Protein AF-A0A942AAD9-F1 (afdb_monomer)

Foldseek 3Di:
DVVVVVVVVVVVVVVVDDPPPPDDPVVVVVVVVDDDDDFFDQVDFDWDDDVFWIATDGPVRFCAPHFDFTFGNPQWDADDADPPDDLVPDAFDFDDDPNDTDTHLAQDPVCNRSSVRVVPPRDTDGPDGDYDDDDDD

Radius of gyration: 29.61 Å; Cα contacts (8 Å, |Δi|>4): 147; chains: 1; bounding box: 68×58×80 Å

Solvent-accessible surface area (backbone atoms only — not comparable to full-atom values): 8849 Å² total; per-residue (Å²): 109,72,72,58,52,53,52,52,53,54,53,62,60,60,72,73,68,76,82,72,79,70,80,78,61,60,64,64,62,51,60,77,67,63,86,82,77,93,62,70,47,96,90,58,61,53,72,51,68,79,90,51,40,39,45,33,20,39,70,84,74,27,27,53,91,43,89,52,60,23,42,45,78,78,37,68,43,65,77,82,72,62,87,100,60,58,81,85,71,65,66,60,45,74,43,78,59,92,91,36,83,42,77,36,95,52,80,29,86,93,41,54,67,62,33,54,47,57,77,59,36,77,32,76,42,69,79,56,85,58,52,70,84,88,70,83,131

pLDDT: mean 87.93, std 12.87, range [51.75, 96.62]

Structure (mmCIF, N/CA/C/O backbone):
data_AF-A0A942AAD9-F1
#
_entry.id   AF-A0A942AAD9-F1
#
loop_
_atom_site.group_PDB
_atom_site.id
_atom_site.type_symbol
_atom_site.label_atom_id
_atom_site.label_alt_id
_atom_site.label_comp_id
_atom_site.label_asym_id
_atom_site.label_entity_id
_atom_site.label_seq_id
_atom_site.pdbx_PDB_ins_code
_atom_site.Cartn_x
_atom_site.Cartn_y
_atom_site.Cartn_z
_atom_site.occupancy
_atom_site.B_iso_or_equiv
_atom_site.auth_seq_id
_atom_site.auth_comp_id
_atom_site.auth_asym_id
_atom_site.auth_atom_id
_atom_site.pdbx_PDB_model_num
ATOM 1 N N . MET A 1 1 ? -32.345 -43.904 -51.904 1.00 57.47 1 MET A N 1
ATOM 2 C CA . MET A 1 1 ? -32.380 -42.470 -51.524 1.00 57.47 1 MET A CA 1
ATOM 3 C C . MET A 1 1 ? -32.185 -42.241 -50.023 1.00 57.47 1 MET A C 1
ATOM 5 O O . MET A 1 1 ? -31.228 -41.573 -49.670 1.00 57.47 1 MET A O 1
ATOM 9 N N . LYS A 1 2 ? -32.978 -42.853 -49.125 1.00 51.75 2 LYS A N 1
ATOM 10 C CA . LYS A 1 2 ? -32.839 -42.674 -47.657 1.00 51.75 2 LYS A CA 1
ATOM 11 C C . LYS A 1 2 ? -31.460 -43.069 -47.081 1.00 51.75 2 LYS A C 1
ATOM 13 O O . LYS A 1 2 ? -30.914 -42.341 -46.264 1.00 51.75 2 LYS A O 1
ATOM 18 N N . LYS A 1 3 ? -30.857 -44.167 -47.566 1.00 52.34 3 LYS A N 1
ATOM 19 C CA . LYS A 1 3 ? -29.496 -44.598 -47.169 1.00 52.34 3 LYS A CA 1
ATOM 20 C C . LYS A 1 3 ? -28.393 -43.640 -47.648 1.00 52.34 3 LYS A C 1
ATOM 22 O O . LYS A 1 3 ? -27.417 -43.449 -46.942 1.00 52.34 3 LYS A O 1
ATOM 27 N N . LEU A 1 4 ? -28.580 -43.003 -48.808 1.00 56.44 4 LEU A N 1
ATOM 28 C CA . LEU A 1 4 ? -27.632 -42.028 -49.364 1.00 56.44 4 LEU A CA 1
ATOM 29 C C . LEU A 1 4 ? -27.659 -40.715 -48.567 1.00 56.44 4 LEU A C 1
ATOM 31 O O . LEU A 1 4 ? -26.616 -40.161 -48.246 1.00 56.44 4 LEU A O 1
ATOM 35 N N . ILE A 1 5 ? -28.862 -40.271 -48.189 1.00 65.69 5 ILE A N 1
ATOM 36 C CA . ILE A 1 5 ? -29.079 -39.085 -47.350 1.00 65.69 5 ILE A CA 1
ATOM 37 C C . ILE A 1 5 ? -28.500 -39.308 -45.945 1.00 65.69 5 ILE A C 1
ATOM 39 O O . ILE A 1 5 ? -27.828 -38.430 -45.417 1.00 65.69 5 ILE A O 1
ATOM 43 N N . SER A 1 6 ? -28.681 -40.502 -45.368 1.00 59.19 6 SER A N 1
ATOM 44 C CA . SER A 1 6 ? -28.106 -40.847 -44.061 1.00 59.19 6 SER A CA 1
ATOM 45 C C . SER A 1 6 ? -26.574 -40.844 -44.068 1.00 59.19 6 SER A C 1
ATOM 47 O O . SER A 1 6 ? -25.981 -40.382 -43.100 1.00 59.19 6 SER A O 1
ATOM 49 N N . VAL A 1 7 ? -25.942 -41.319 -45.151 1.00 61.47 7 VAL A N 1
ATOM 50 C CA . VAL A 1 7 ? -24.476 -41.328 -45.300 1.00 61.47 7 VAL A CA 1
ATOM 51 C C . VAL A 1 7 ? -23.930 -39.908 -45.477 1.00 61.47 7 VAL A C 1
ATOM 53 O O . VAL A 1 7 ? -22.937 -39.551 -44.843 1.00 61.47 7 VAL A O 1
ATOM 56 N N . LEU A 1 8 ? -24.612 -39.065 -46.260 1.00 59.47 8 LEU A N 1
ATOM 57 C CA . LEU A 1 8 ? -24.241 -37.655 -46.415 1.00 59.47 8 LEU A CA 1
ATOM 58 C C . LEU A 1 8 ? -24.334 -36.879 -45.094 1.00 59.47 8 LEU A C 1
ATOM 60 O O . LEU A 1 8 ? -23.424 -36.120 -44.773 1.00 59.47 8 LEU A O 1
ATOM 64 N N . ILE A 1 9 ? -25.384 -37.106 -44.298 1.00 60.62 9 ILE A N 1
ATOM 65 C CA . ILE A 1 9 ? -25.545 -36.459 -42.986 1.00 60.62 9 ILE A CA 1
ATOM 66 C C . ILE A 1 9 ? -24.444 -36.909 -42.013 1.00 60.62 9 ILE A C 1
ATOM 68 O O . ILE A 1 9 ? -23.877 -36.076 -41.310 1.00 60.62 9 ILE A O 1
ATOM 72 N N . SER A 1 10 ? -24.068 -38.192 -42.008 1.00 58.00 10 SER A N 1
ATOM 73 C CA . SER A 1 10 ? -22.976 -38.686 -41.154 1.00 58.00 10 SER A CA 1
ATOM 74 C C . SER A 1 10 ? -21.590 -38.147 -41.537 1.00 58.00 10 SER A C 1
ATOM 76 O O . SER A 1 10 ? -20.763 -37.934 -40.655 1.00 58.00 10 SER A O 1
ATOM 78 N N . VAL A 1 11 ? -21.337 -37.864 -42.821 1.00 59.69 11 VAL A N 1
ATOM 79 C CA . VAL A 1 11 ? -20.072 -37.255 -43.278 1.00 59.69 11 VAL A CA 1
ATOM 80 C C . VAL A 1 11 ? -20.016 -35.764 -42.928 1.00 59.69 11 VAL A C 1
ATOM 82 O O . VAL A 1 11 ? -18.970 -35.284 -42.502 1.00 59.69 11 VAL A O 1
ATOM 85 N N . LEU A 1 12 ? -21.146 -35.050 -43.012 1.00 58.00 12 LEU A N 1
ATOM 86 C CA . LEU A 1 12 ? -21.234 -33.642 -42.605 1.00 58.00 12 LEU A CA 1
ATOM 87 C C . LEU A 1 12 ? -21.007 -33.432 -41.098 1.00 58.00 12 LEU A C 1
ATOM 89 O O . LEU A 1 12 ? -20.428 -32.421 -40.705 1.00 58.00 12 LEU A O 1
ATOM 93 N N . PHE A 1 13 ? -21.417 -34.380 -40.250 1.00 56.38 13 PHE A N 1
ATOM 94 C CA . PHE A 1 13 ? -21.140 -34.315 -38.809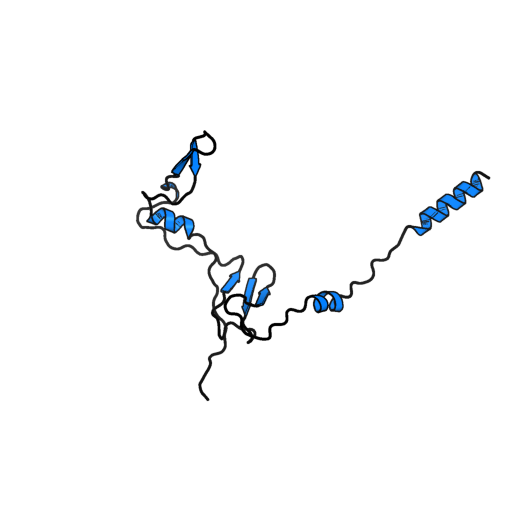 1.00 56.38 13 PHE A CA 1
ATOM 95 C C . PHE A 1 13 ? -19.694 -34.696 -38.449 1.00 56.38 13 PHE A C 1
ATOM 97 O O . PHE A 1 13 ? -19.176 -34.214 -37.443 1.00 56.38 13 PHE A O 1
ATOM 104 N N . ALA A 1 14 ? -19.013 -35.501 -39.273 1.00 55.31 14 ALA A N 1
ATOM 105 C CA . ALA A 1 14 ? -17.621 -35.888 -39.035 1.00 55.31 14 ALA A CA 1
ATOM 106 C C . ALA A 1 14 ? -16.617 -34.745 -39.297 1.00 55.31 14 ALA A C 1
ATOM 108 O O . ALA A 1 14 ? -15.523 -34.757 -38.739 1.00 55.31 14 ALA A O 1
ATOM 109 N N . SER A 1 15 ? -16.984 -33.734 -40.094 1.00 54.38 15 SER A N 1
ATOM 110 C CA . SER A 1 15 ? -16.120 -32.587 -40.420 1.00 54.38 15 SER A CA 1
ATOM 111 C C . SER A 1 15 ? -16.189 -31.413 -39.431 1.00 54.38 15 SER A C 1
ATOM 113 O O . SER A 1 15 ? -15.491 -30.423 -39.625 1.00 54.38 15 SER A O 1
ATOM 115 N N . VAL A 1 16 ? -17.015 -31.490 -38.379 1.00 57.34 16 VAL A N 1
ATOM 116 C CA . VAL A 1 16 ? -17.14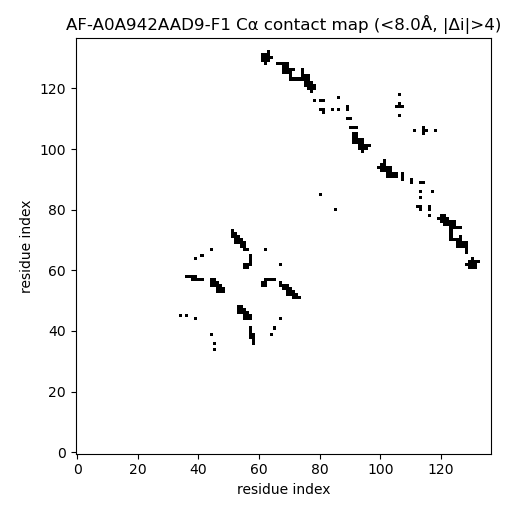9 -30.413 -37.368 1.00 57.34 16 VAL A CA 1
ATOM 117 C C . VAL A 1 16 ? -16.188 -30.604 -36.179 1.00 57.34 16 VAL A C 1
ATOM 119 O O . VAL A 1 16 ? -16.036 -29.724 -35.335 1.00 57.34 16 VAL A O 1
ATOM 122 N N . GLY A 1 17 ? -15.491 -31.738 -36.106 1.00 62.09 17 GLY A N 1
ATOM 123 C CA . GLY A 1 17 ? -14.567 -32.049 -35.020 1.00 62.09 17 GLY A CA 1
ATOM 124 C C . GLY A 1 17 ? -13.106 -31.828 -35.400 1.00 62.09 17 GLY A C 1
ATOM 125 O O . GLY A 1 17 ? -12.637 -32.397 -36.376 1.00 62.09 17 GLY A O 1
ATOM 126 N N . ILE A 1 18 ? -12.380 -31.124 -34.526 1.00 60.22 18 ILE A N 1
ATOM 127 C CA . ILE A 1 18 ? -10.916 -30.930 -34.482 1.00 60.22 18 ILE A CA 1
ATOM 128 C C . ILE A 1 18 ? -10.446 -29.600 -35.091 1.00 60.22 18 ILE A C 1
ATOM 130 O O . ILE A 1 18 ? -9.588 -29.526 -35.966 1.00 60.22 18 ILE A O 1
ATOM 134 N N . SER A 1 19 ? -10.899 -28.504 -34.485 1.00 62.94 19 SER A N 1
ATOM 135 C CA . SER A 1 19 ? -10.006 -27.361 -34.284 1.00 62.94 19 SER A CA 1
ATOM 136 C C . SER A 1 19 ? -8.983 -27.769 -33.223 1.00 62.94 19 SER A C 1
ATOM 138 O O . SER A 1 19 ? -9.206 -27.574 -32.029 1.00 62.94 19 SER A O 1
ATOM 140 N N . GLY A 1 20 ? -7.884 -28.408 -33.632 1.00 62.16 20 GLY A N 1
ATOM 141 C CA . GLY A 1 20 ? -6.737 -28.593 -32.746 1.00 62.16 20 GLY A CA 1
ATOM 142 C C . GLY A 1 20 ? -6.320 -27.218 -32.231 1.00 62.16 20 GLY A C 1
ATOM 143 O O . GLY A 1 20 ? -6.032 -26.328 -33.029 1.00 62.16 20 GLY A O 1
ATOM 144 N N . GLN A 1 21 ? -6.370 -27.005 -30.916 1.00 67.19 21 GLN A N 1
ATOM 145 C CA . GLN A 1 21 ? -6.051 -25.709 -30.330 1.00 67.19 21 GLN A CA 1
ATOM 146 C C . GLN A 1 21 ? -4.593 -25.381 -30.669 1.00 67.19 21 GLN A C 1
ATOM 148 O O . GLN A 1 21 ? -3.670 -25.993 -30.130 1.00 67.19 21 GLN A O 1
ATOM 153 N N . ALA A 1 22 ? -4.388 -24.470 -31.626 1.00 79.25 22 ALA A N 1
ATOM 154 C CA . ALA A 1 22 ? -3.059 -24.068 -32.057 1.00 79.25 22 ALA A CA 1
ATOM 155 C C . ALA A 1 22 ? -2.248 -23.637 -30.828 1.00 79.25 22 ALA A C 1
ATOM 157 O O . ALA A 1 22 ? -2.748 -22.903 -29.968 1.00 79.25 22 ALA A O 1
ATOM 158 N N . LYS A 1 23 ? -1.008 -24.130 -30.717 1.00 89.31 23 LYS A N 1
ATOM 159 C CA . LYS A 1 23 ? -0.119 -23.803 -29.597 1.00 89.31 23 LYS A CA 1
ATOM 160 C C . LYS A 1 23 ? -0.033 -22.280 -29.470 1.00 89.31 23 LYS A C 1
ATOM 162 O O . LYS A 1 23 ? 0.314 -21.602 -30.431 1.00 89.31 23 LYS A O 1
ATOM 167 N N . ILE A 1 24 ? -0.352 -21.754 -28.288 1.00 91.31 24 ILE A N 1
ATOM 168 C CA . ILE A 1 24 ? -0.361 -20.309 -28.038 1.00 91.31 24 ILE A CA 1
ATOM 169 C C . ILE A 1 24 ? 1.038 -19.741 -28.298 1.00 91.31 24 ILE A C 1
ATOM 171 O O . ILE A 1 24 ? 2.003 -20.155 -27.645 1.00 91.31 24 ILE A O 1
ATOM 175 N N . ASP A 1 25 ? 1.134 -18.750 -29.186 1.00 94.00 25 ASP A N 1
ATOM 176 C CA . ASP A 1 25 ? 2.317 -17.897 -29.290 1.00 94.00 25 ASP A CA 1
ATOM 177 C C . ASP A 1 25 ? 2.376 -16.974 -28.066 1.00 94.00 25 ASP A C 1
ATOM 179 O O . ASP A 1 25 ? 1.845 -15.861 -28.036 1.00 94.00 25 ASP A O 1
ATOM 183 N N . ARG A 1 26 ? 3.008 -17.480 -27.005 1.00 93.75 26 ARG A N 1
ATOM 184 C CA . ARG A 1 26 ? 3.157 -16.756 -25.739 1.00 93.75 26 ARG A CA 1
ATOM 185 C C . ARG A 1 26 ? 3.958 -15.469 -25.914 1.00 93.75 26 ARG A C 1
ATOM 187 O O . ARG A 1 26 ? 3.680 -14.501 -25.212 1.00 93.75 26 ARG A O 1
ATOM 194 N N . LYS A 1 27 ? 4.917 -15.437 -26.847 1.00 94.44 27 LYS A N 1
ATOM 195 C CA . LYS A 1 27 ? 5.749 -14.257 -27.083 1.00 94.44 27 LYS A CA 1
ATOM 196 C C . LYS A 1 27 ? 4.907 -13.133 -27.678 1.00 94.44 27 LYS A C 1
ATOM 198 O O . LYS A 1 27 ? 4.907 -12.042 -27.121 1.00 94.44 27 LYS A O 1
ATOM 203 N N . ALA A 1 28 ? 4.132 -13.408 -28.727 1.00 95.06 28 ALA A N 1
ATOM 204 C CA . ALA A 1 28 ? 3.238 -12.413 -29.324 1.00 95.06 28 ALA A CA 1
ATOM 205 C C . ALA A 1 28 ? 2.183 -11.896 -28.326 1.00 95.06 28 ALA A C 1
ATOM 207 O O . ALA A 1 28 ? 1.874 -10.704 -28.292 1.00 95.06 28 ALA A O 1
ATOM 208 N N . VAL A 1 29 ? 1.652 -12.780 -27.470 1.00 93.12 29 VAL A N 1
ATOM 209 C CA . VAL A 1 29 ? 0.679 -12.422 -26.421 1.00 93.12 29 VAL A CA 1
ATOM 210 C C . VAL A 1 29 ? 1.266 -11.484 -25.364 1.00 93.12 29 VAL A C 1
ATOM 212 O O . VAL A 1 29 ? 0.575 -10.572 -24.911 1.00 93.12 29 VAL A O 1
ATOM 215 N N . VAL A 1 30 ? 2.510 -11.709 -24.947 1.00 92.31 30 VAL A N 1
ATOM 216 C CA . VAL A 1 30 ? 3.186 -10.850 -23.964 1.00 92.31 30 VAL A CA 1
ATOM 217 C C . VAL A 1 30 ? 3.620 -9.537 -24.614 1.00 92.31 30 VAL A C 1
ATOM 219 O O . VAL A 1 30 ? 3.378 -8.466 -24.063 1.00 92.31 30 VAL A O 1
ATOM 222 N N . ASP A 1 31 ? 4.186 -9.604 -25.819 1.00 94.75 31 ASP A N 1
ATOM 223 C CA . ASP A 1 31 ? 4.729 -8.441 -26.522 1.00 94.75 31 ASP A CA 1
ATOM 224 C C . ASP A 1 31 ? 3.671 -7.382 -26.842 1.00 94.75 31 ASP A C 1
ATOM 226 O O . ASP A 1 31 ? 3.967 -6.189 -26.755 1.00 94.75 31 ASP A O 1
ATOM 230 N N . ARG A 1 32 ? 2.431 -7.786 -27.149 1.00 94.06 32 ARG A N 1
ATOM 231 C CA . ARG A 1 32 ? 1.333 -6.837 -27.411 1.00 94.06 32 ARG A CA 1
ATOM 232 C C . ARG A 1 32 ? 0.935 -5.995 -26.188 1.00 94.06 32 ARG A C 1
ATOM 234 O O . ARG A 1 32 ? 0.282 -4.975 -26.360 1.00 94.06 32 ARG A O 1
ATOM 241 N N . HIS A 1 33 ? 1.316 -6.408 -24.975 1.00 90.81 33 HIS A N 1
ATOM 242 C CA . HIS A 1 33 ? 1.043 -5.692 -23.721 1.00 90.81 33 HIS A CA 1
ATOM 243 C C . HIS A 1 33 ? 2.325 -5.203 -23.038 1.00 90.81 33 HIS A C 1
ATOM 245 O O . HIS A 1 33 ? 2.364 -5.039 -21.817 1.00 90.81 33 HIS A O 1
ATOM 251 N N . ARG A 1 34 ? 3.402 -4.999 -23.803 1.00 89.56 34 ARG A N 1
ATOM 252 C CA . ARG A 1 34 ? 4.659 -4.506 -23.247 1.00 89.56 34 ARG A CA 1
ATOM 253 C C . ARG A 1 34 ? 4.455 -3.124 -22.628 1.00 89.56 34 ARG A C 1
ATOM 255 O O . ARG A 1 34 ? 4.132 -2.163 -23.321 1.00 89.56 34 ARG A O 1
ATOM 262 N N . ILE A 1 35 ? 4.695 -3.024 -21.326 1.00 85.94 35 ILE A N 1
ATOM 263 C CA . ILE A 1 35 ? 4.685 -1.754 -20.602 1.00 85.94 35 ILE A CA 1
ATOM 264 C C . ILE A 1 35 ? 5.993 -1.023 -20.921 1.00 85.94 35 ILE A C 1
ATOM 266 O O . ILE A 1 35 ? 7.075 -1.567 -20.707 1.00 85.94 35 ILE A O 1
ATOM 270 N N . VAL A 1 36 ? 5.897 0.200 -21.447 1.00 88.69 36 VAL A N 1
ATOM 271 C CA . VAL A 1 36 ? 7.055 1.042 -21.781 1.00 88.69 36 VAL A CA 1
ATOM 272 C C . VAL A 1 36 ? 6.952 2.359 -21.022 1.00 88.69 36 VAL A C 1
ATOM 274 O O . VAL A 1 36 ? 6.035 3.145 -21.250 1.00 88.69 36 VAL A O 1
ATOM 277 N N . THR A 1 37 ? 7.923 2.611 -20.147 1.00 86.81 37 THR A N 1
ATOM 278 C CA . THR A 1 37 ? 8.019 3.838 -19.347 1.00 86.81 37 THR A CA 1
ATOM 279 C C . THR A 1 37 ? 9.281 4.595 -19.743 1.00 86.81 37 THR A C 1
ATOM 281 O O . THR A 1 37 ? 10.381 4.073 -19.606 1.00 86.81 37 THR A O 1
ATOM 284 N N . THR A 1 38 ? 9.139 5.830 -20.230 1.00 91.56 38 THR A N 1
ATOM 285 C CA . THR A 1 38 ? 10.265 6.664 -20.708 1.00 91.56 38 THR A CA 1
ATOM 286 C C . THR A 1 38 ? 10.634 7.808 -19.765 1.00 91.56 38 THR A C 1
ATOM 288 O O . THR A 1 38 ? 11.638 8.482 -19.973 1.00 91.56 38 THR A O 1
ATOM 291 N N . LYS A 1 39 ? 9.831 8.043 -18.722 1.00 91.69 39 LYS A N 1
ATOM 292 C CA . LYS A 1 39 ? 10.076 9.044 -17.674 1.00 91.69 39 LYS A CA 1
ATOM 293 C C . LYS A 1 39 ? 9.448 8.601 -16.357 1.00 91.69 39 LYS A C 1
ATOM 295 O O . LYS A 1 39 ? 8.443 7.893 -16.362 1.00 91.69 39 LYS A O 1
ATOM 300 N N . THR A 1 40 ? 9.990 9.067 -15.236 1.00 89.50 40 THR A N 1
ATOM 301 C CA . THR A 1 40 ? 9.350 8.874 -13.929 1.00 89.50 40 THR A CA 1
ATOM 302 C C . THR A 1 40 ? 8.031 9.644 -13.870 1.00 89.50 40 THR A C 1
ATOM 304 O O . THR A 1 40 ? 8.005 10.855 -14.094 1.00 89.50 40 THR A O 1
ATOM 307 N N . ASN A 1 41 ? 6.939 8.955 -13.532 1.00 91.44 41 ASN A N 1
ATOM 308 C CA . ASN A 1 41 ? 5.669 9.578 -13.171 1.00 91.44 41 ASN A CA 1
ATOM 309 C C . ASN A 1 41 ? 5.428 9.385 -11.665 1.00 91.44 41 ASN A C 1
ATOM 311 O O . ASN A 1 41 ? 5.130 8.266 -11.254 1.00 91.44 41 ASN A O 1
ATOM 315 N N . PRO A 1 42 ? 5.497 10.441 -10.835 1.00 92.00 42 PRO A N 1
ATOM 316 C CA . PRO A 1 42 ? 5.390 10.309 -9.382 1.00 92.00 42 PRO A CA 1
ATOM 317 C C . PRO A 1 42 ? 4.013 9.851 -8.886 1.00 92.00 42 PRO A C 1
ATOM 319 O O . PRO A 1 42 ? 3.880 9.516 -7.715 1.00 92.00 42 PRO A O 1
ATOM 322 N N . ARG A 1 43 ? 2.988 9.829 -9.748 1.00 92.31 43 ARG A N 1
ATOM 323 C CA . ARG A 1 43 ? 1.627 9.389 -9.394 1.00 92.31 43 ARG A CA 1
ATOM 324 C C . ARG A 1 43 ? 1.238 8.045 -10.005 1.00 92.31 43 ARG A C 1
ATOM 326 O O . ARG A 1 43 ? 0.160 7.543 -9.713 1.00 92.31 43 ARG A O 1
ATOM 333 N N . SER A 1 44 ? 2.066 7.488 -10.886 1.00 90.69 44 SER A N 1
ATOM 334 C CA . SER A 1 44 ? 1.754 6.257 -11.613 1.00 90.69 44 SER A CA 1
ATOM 335 C C . SER A 1 44 ? 3.025 5.419 -11.755 1.00 90.69 44 SER A C 1
ATOM 337 O O . SER A 1 44 ? 3.738 5.548 -12.754 1.00 90.69 44 SER A O 1
ATOM 339 N N . PRO A 1 45 ? 3.360 4.619 -10.728 1.00 92.12 45 PRO A N 1
ATOM 340 C CA . PRO A 1 45 ? 4.466 3.680 -10.828 1.00 92.12 45 PRO A CA 1
ATOM 341 C C . PRO A 1 45 ? 4.154 2.578 -11.838 1.00 92.12 45 PRO A C 1
ATOM 343 O O . PRO A 1 45 ? 3.009 2.137 -11.950 1.00 92.12 45 PRO A O 1
ATOM 346 N N . ALA A 1 46 ? 5.189 2.060 -12.499 1.00 92.12 46 ALA A N 1
ATOM 347 C CA . ALA A 1 46 ? 5.089 0.717 -13.058 1.00 92.12 46 ALA A CA 1
ATOM 348 C C . ALA A 1 46 ? 5.125 -0.288 -11.897 1.00 92.12 46 A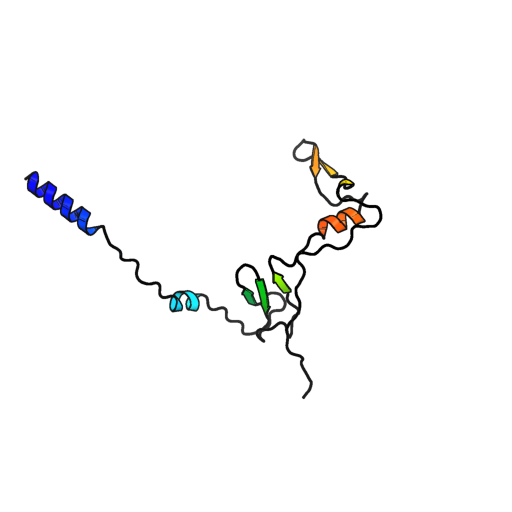LA A C 1
ATOM 350 O O . ALA A 1 46 ? 5.767 -0.034 -10.880 1.00 92.12 46 ALA A O 1
ATOM 351 N N . GLN A 1 47 ? 4.438 -1.419 -12.021 1.00 92.69 47 GLN A N 1
ATOM 352 C CA . GLN A 1 47 ? 4.382 -2.415 -10.955 1.00 92.69 47 GLN A CA 1
ATOM 353 C C . GLN A 1 47 ? 4.626 -3.808 -11.516 1.00 92.69 47 GLN A C 1
ATOM 355 O O . GLN A 1 47 ? 4.098 -4.171 -12.566 1.00 92.69 47 GLN A O 1
ATOM 360 N N . VAL A 1 48 ? 5.425 -4.582 -10.792 1.00 92.88 48 VAL A N 1
ATOM 361 C CA . VAL A 1 48 ? 5.652 -6.002 -11.053 1.00 92.88 48 VAL A CA 1
ATOM 362 C C . VAL A 1 48 ? 5.230 -6.803 -9.834 1.00 92.88 48 VAL A C 1
ATOM 364 O O . VAL A 1 48 ? 5.364 -6.345 -8.700 1.00 92.88 48 VAL A O 1
ATOM 367 N N . GLY A 1 49 ? 4.701 -7.998 -10.056 1.00 94.69 49 GLY A N 1
ATOM 368 C CA . GLY A 1 49 ? 4.183 -8.824 -8.981 1.00 94.69 49 GLY A CA 1
ATOM 369 C C . GLY A 1 49 ? 3.818 -10.221 -9.448 1.00 94.69 49 GLY A C 1
ATOM 370 O O . GLY A 1 49 ? 3.827 -10.515 -10.642 1.00 94.69 49 GLY A O 1
ATOM 371 N N . ASN A 1 50 ? 3.502 -11.082 -8.489 1.00 95.69 50 ASN A N 1
ATOM 372 C CA . ASN A 1 50 ? 3.160 -12.488 -8.719 1.00 95.69 50 ASN A CA 1
ATOM 373 C C . ASN A 1 50 ? 1.753 -12.852 -8.210 1.00 95.69 50 ASN A C 1
ATOM 375 O O . ASN A 1 50 ? 1.464 -14.026 -8.011 1.00 95.69 50 ASN A O 1
ATOM 379 N N . GLY A 1 51 ? 0.908 -11.848 -7.963 1.00 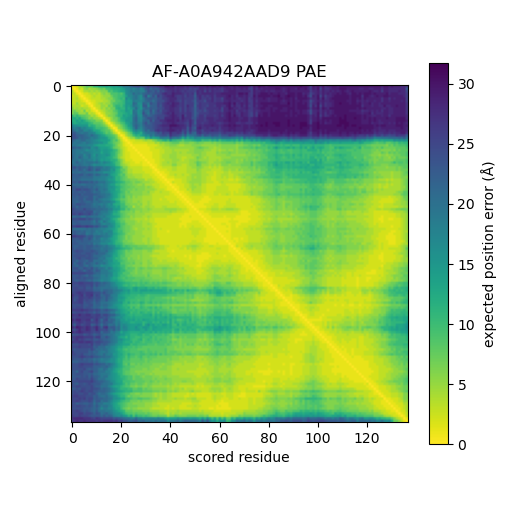93.88 51 GLY A N 1
ATOM 380 C CA . GLY A 1 51 ? -0.410 -11.998 -7.336 1.00 93.88 51 GLY A CA 1
ATOM 381 C C . GLY A 1 51 ? -0.383 -11.764 -5.826 1.00 93.88 51 GLY A C 1
ATOM 382 O O . GLY A 1 51 ? -1.282 -11.118 -5.303 1.00 93.88 51 GLY A O 1
ATOM 383 N N . GLU A 1 52 ? 0.697 -12.172 -5.155 1.00 96.12 52 GLU A N 1
ATOM 384 C CA . GLU A 1 52 ? 0.806 -12.140 -3.688 1.00 96.12 52 GLU A CA 1
ATOM 385 C C . GLU A 1 52 ? 1.820 -11.129 -3.155 1.00 96.12 52 GLU A C 1
ATOM 387 O O . GLU A 1 52 ? 1.876 -10.833 -1.961 1.00 96.12 52 GLU A O 1
ATOM 392 N N . PHE A 1 53 ? 2.636 -10.594 -4.051 1.00 96.06 53 PHE A N 1
ATOM 393 C CA . PHE A 1 53 ? 3.618 -9.556 -3.816 1.00 96.06 53 PHE A CA 1
ATOM 394 C C . PHE A 1 53 ? 3.574 -8.579 -4.985 1.00 96.06 53 PHE A C 1
ATOM 396 O O . PHE A 1 53 ? 3.428 -8.991 -6.139 1.00 96.06 53 PHE A O 1
ATOM 403 N N . ALA A 1 54 ? 3.728 -7.296 -4.681 1.00 96.25 54 ALA A N 1
ATOM 404 C CA . ALA A 1 54 ? 3.755 -6.220 -5.652 1.00 96.25 54 ALA A CA 1
ATOM 405 C C . ALA A 1 54 ? 4.855 -5.212 -5.303 1.00 96.25 54 ALA A C 1
ATOM 407 O O . ALA A 1 54 ? 4.888 -4.659 -4.202 1.00 96.25 54 ALA A O 1
ATOM 408 N N . PHE A 1 55 ? 5.728 -4.941 -6.270 1.00 96.62 55 PHE A N 1
ATOM 409 C CA . PHE A 1 55 ? 6.803 -3.963 -6.177 1.00 96.62 55 PHE A CA 1
ATOM 410 C C . PHE A 1 55 ? 6.604 -2.874 -7.221 1.00 96.62 55 PHE A C 1
ATOM 412 O O . PHE A 1 55 ? 6.550 -3.136 -8.425 1.00 96.62 55 PHE A O 1
ATOM 419 N N . SER A 1 56 ? 6.465 -1.646 -6.738 1.00 95.50 56 SER A N 1
ATOM 420 C CA . SER A 1 56 ? 6.244 -0.466 -7.568 1.00 95.50 56 SER A CA 1
ATOM 421 C C . SER A 1 56 ? 7.575 0.226 -7.856 1.00 95.50 56 SER A C 1
ATOM 423 O O . SER A 1 56 ? 8.346 0.451 -6.924 1.00 95.50 56 SER A O 1
ATOM 425 N N . VAL A 1 57 ? 7.832 0.583 -9.114 1.00 94.38 57 VAL A N 1
ATOM 426 C CA . VAL A 1 57 ? 9.125 1.085 -9.600 1.00 94.38 57 VAL A CA 1
ATOM 427 C C . VAL A 1 57 ? 8.986 2.387 -10.387 1.00 94.38 57 VAL A C 1
ATOM 429 O O . VAL A 1 57 ? 7.984 2.632 -11.065 1.00 94.38 57 VAL A O 1
ATOM 432 N N . ASP A 1 58 ? 10.018 3.222 -10.305 1.00 93.88 58 ASP A N 1
ATOM 433 C CA . ASP A 1 58 ? 10.253 4.350 -11.205 1.00 93.88 58 ASP A CA 1
ATOM 434 C C . ASP A 1 58 ? 11.103 3.933 -12.423 1.00 93.88 58 ASP A C 1
ATOM 436 O O . ASP A 1 58 ? 11.349 2.747 -12.652 1.00 93.88 58 ASP A O 1
ATOM 440 N N . ILE A 1 59 ? 11.547 4.903 -13.235 1.00 93.19 59 ILE A N 1
ATOM 441 C CA . ILE A 1 59 ? 12.306 4.641 -14.471 1.00 93.19 59 ILE A CA 1
ATOM 442 C C . ILE A 1 59 ? 13.605 3.853 -14.254 1.00 93.19 59 ILE A C 1
ATOM 444 O O . ILE A 1 59 ? 14.100 3.217 -15.178 1.00 93.19 59 ILE A O 1
ATOM 448 N N . THR A 1 60 ? 14.156 3.865 -13.041 1.00 93.25 60 THR A N 1
ATOM 449 C CA . THR A 1 60 ? 15.358 3.091 -12.712 1.00 93.25 60 THR A CA 1
ATOM 450 C C . THR A 1 60 ? 15.085 1.591 -12.577 1.00 93.25 60 THR A C 1
ATOM 452 O O . THR A 1 60 ? 16.025 0.820 -12.416 1.00 93.25 60 THR A O 1
ATOM 455 N N . GLY A 1 61 ? 13.816 1.164 -12.605 1.00 92.69 61 GLY A N 1
ATOM 456 C CA . GLY A 1 61 ? 13.411 -0.202 -12.264 1.00 92.69 61 GLY A CA 1
ATOM 457 C C . GLY A 1 61 ? 13.422 -0.481 -10.756 1.00 92.69 61 GLY A C 1
ATOM 458 O O . GLY A 1 61 ? 13.191 -1.614 -10.346 1.00 92.69 61 GLY A O 1
ATOM 459 N N . LEU A 1 62 ? 13.666 0.544 -9.933 1.00 94.81 62 LEU A N 1
ATOM 460 C CA . LEU A 1 62 ? 13.648 0.519 -8.469 1.00 94.81 62 LEU A CA 1
ATOM 461 C C . LEU A 1 62 ? 12.825 1.708 -7.932 1.00 94.81 62 LEU A C 1
ATOM 463 O O . LEU A 1 62 ? 12.149 2.396 -8.688 1.00 94.81 62 LEU A O 1
ATOM 467 N N . GLN A 1 63 ? 12.876 1.974 -6.627 1.00 95.56 63 GLN A N 1
ATOM 468 C CA . GLN A 1 63 ? 12.230 3.115 -5.964 1.00 95.56 63 GLN A CA 1
ATOM 469 C C . GLN A 1 63 ? 13.259 4.212 -5.660 1.00 95.56 63 GLN A C 1
ATOM 471 O O . GLN A 1 63 ? 13.428 4.631 -4.515 1.00 95.56 63 GLN A O 1
ATOM 476 N N . THR A 1 64 ? 14.017 4.650 -6.661 1.00 94.69 64 THR A N 1
ATOM 477 C CA . THR A 1 64 ? 15.143 5.584 -6.499 1.00 94.69 64 THR A CA 1
ATOM 478 C C . THR A 1 64 ? 14.673 7.027 -6.304 1.00 94.69 64 THR A C 1
ATOM 480 O O . THR A 1 64 ? 15.016 7.668 -5.313 1.00 94.69 64 THR A O 1
ATOM 483 N N . PHE A 1 65 ? 13.845 7.538 -7.209 1.00 93.75 65 PHE A N 1
ATOM 484 C CA . PHE A 1 65 ? 13.369 8.920 -7.212 1.00 93.75 65 PHE A CA 1
ATOM 485 C C . PHE A 1 65 ? 12.067 9.102 -6.437 1.00 93.75 65 PHE A C 1
ATOM 487 O O . PHE A 1 65 ? 11.848 10.161 -5.852 1.00 93.75 65 PHE A O 1
ATOM 494 N N . VAL A 1 66 ? 11.207 8.081 -6.419 1.00 92.12 66 VAL A N 1
ATOM 495 C CA . VAL A 1 66 ? 9.894 8.145 -5.765 1.00 92.12 66 VAL A CA 1
ATOM 496 C C . VAL A 1 66 ? 9.754 6.976 -4.784 1.00 92.12 66 VAL A C 1
ATOM 498 O O . VAL A 1 66 ? 10.008 5.832 -5.170 1.00 92.12 66 VAL A O 1
ATOM 501 N N . PRO A 1 67 ? 9.365 7.227 -3.518 1.00 91.50 67 PRO A N 1
ATOM 502 C CA . PRO A 1 67 ? 9.149 6.180 -2.522 1.00 91.50 67 PRO A CA 1
ATOM 503 C C . PRO A 1 67 ? 7.799 5.490 -2.743 1.00 91.50 67 PRO A C 1
ATOM 505 O O . PRO A 1 67 ? 6.859 5.686 -1.978 1.00 91.50 67 PRO A O 1
ATOM 508 N N . PHE A 1 68 ? 7.676 4.709 -3.813 1.00 94.44 68 PHE A N 1
ATOM 509 C CA . PHE A 1 68 ? 6.477 3.901 -4.014 1.00 94.44 68 PHE A CA 1
ATOM 510 C C . PHE A 1 68 ? 6.373 2.756 -2.994 1.00 94.44 68 PHE A C 1
ATOM 512 O O . PHE A 1 68 ? 7.275 2.520 -2.190 1.00 94.44 68 PHE A O 1
ATOM 519 N N . ASN A 1 69 ? 5.247 2.042 -3.031 1.00 94.81 69 ASN A N 1
ATOM 520 C CA . ASN A 1 69 ? 4.968 0.962 -2.094 1.00 94.81 69 ASN A CA 1
ATOM 521 C C . ASN A 1 69 ? 5.464 -0.398 -2.596 1.00 94.81 69 ASN A C 1
ATOM 523 O O . ASN A 1 69 ? 5.367 -0.725 -3.787 1.00 94.81 69 ASN A O 1
ATOM 527 N N . THR A 1 70 ? 5.911 -1.201 -1.635 1.00 96.44 70 THR A N 1
ATOM 528 C CA . THR A 1 70 ? 6.188 -2.630 -1.754 1.00 96.44 70 THR A CA 1
ATOM 529 C C . THR A 1 70 ? 5.207 -3.361 -0.844 1.00 96.44 70 THR A C 1
ATOM 531 O O . THR A 1 70 ? 5.279 -3.237 0.375 1.00 96.44 70 THR A O 1
ATOM 534 N N . MET A 1 71 ? 4.261 -4.095 -1.419 1.00 96.12 71 MET A N 1
ATOM 535 C CA . MET A 1 71 ? 3.142 -4.683 -0.676 1.00 96.12 71 MET A CA 1
ATOM 536 C C . MET A 1 71 ? 3.109 -6.194 -0.867 1.00 96.12 71 MET A C 1
ATOM 538 O O . MET A 1 71 ? 3.508 -6.697 -1.918 1.00 96.12 71 MET A O 1
ATOM 542 N N . SER A 1 72 ? 2.580 -6.922 0.112 1.00 95.62 72 SER A N 1
ATOM 543 C CA . SER A 1 72 ? 2.259 -8.340 -0.038 1.00 95.62 72 SER A CA 1
ATOM 544 C C . SER A 1 72 ? 0.902 -8.677 0.570 1.00 95.62 72 SER A C 1
ATOM 546 O O . SER A 1 72 ? 0.308 -7.879 1.297 1.00 95.62 72 SER A O 1
ATOM 548 N N . GLN A 1 73 ? 0.394 -9.873 0.271 1.00 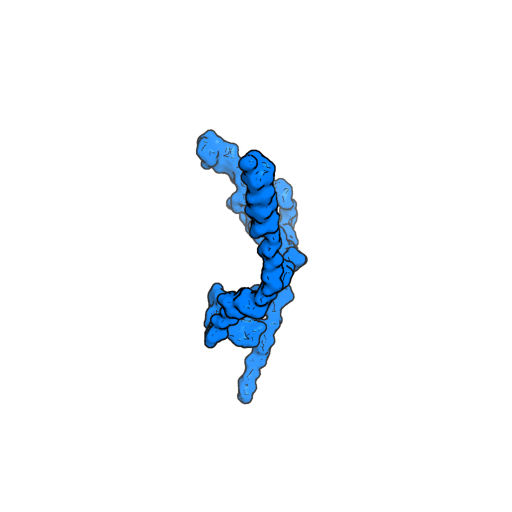94.88 73 GLN A N 1
ATOM 549 C CA . GLN A 1 73 ? -0.826 -10.384 0.896 1.00 94.88 73 GLN A CA 1
ATOM 550 C C . GLN A 1 73 ? -0.672 -10.634 2.399 1.00 94.88 73 GLN A C 1
ATOM 552 O O . GLN A 1 73 ? -1.666 -10.641 3.116 1.00 94.88 73 GLN A O 1
ATOM 557 N N . TRP A 1 74 ? 0.556 -10.875 2.866 1.00 93.06 74 TRP A N 1
ATOM 558 C CA . TRP A 1 74 ? 0.846 -11.357 4.217 1.00 93.06 74 TRP A CA 1
ATOM 559 C C . TRP A 1 74 ? 1.355 -10.252 5.144 1.00 93.06 74 TRP A C 1
ATOM 561 O O . TRP A 1 74 ? 1.460 -10.478 6.346 1.00 93.06 74 TRP A O 1
ATOM 571 N N . SER A 1 75 ? 1.655 -9.059 4.624 1.00 94.88 75 SER A N 1
ATOM 572 C CA . SER A 1 75 ? 2.200 -7.943 5.401 1.00 94.88 75 SER A CA 1
ATOM 573 C C . SER A 1 75 ? 1.134 -7.196 6.206 1.00 94.88 75 SER A C 1
ATOM 575 O O . SER A 1 75 ? 1.004 -5.984 6.091 1.00 94.88 75 SER A O 1
ATOM 577 N N . TRP A 1 76 ? 0.348 -7.898 7.019 1.00 94.62 76 TRP A N 1
ATOM 578 C CA . TRP A 1 76 ? -0.640 -7.270 7.898 1.00 94.62 76 TRP A CA 1
ATOM 579 C C . TRP A 1 76 ? 0.002 -6.757 9.184 1.00 94.62 76 TRP A C 1
ATOM 581 O O . TRP A 1 76 ? 0.856 -7.415 9.776 1.00 94.62 76 TRP A O 1
ATOM 591 N N . HIS A 1 77 ? -0.434 -5.582 9.623 1.00 94.06 77 HIS A N 1
ATOM 592 C CA . HIS A 1 77 ? -0.005 -4.954 10.861 1.00 94.06 77 HIS A CA 1
ATOM 593 C C . HIS A 1 77 ? -1.181 -4.250 11.542 1.00 94.06 77 HIS A C 1
ATOM 595 O O . HIS A 1 77 ? -2.116 -3.793 10.879 1.00 94.06 77 HIS A O 1
ATOM 601 N N . SER A 1 78 ? -1.096 -4.141 12.865 1.00 95.25 78 SER A N 1
ATOM 602 C CA . SER A 1 78 ? -1.987 -3.322 13.676 1.00 95.25 78 SER A CA 1
ATOM 603 C C . SER A 1 78 ? -1.168 -2.565 14.708 1.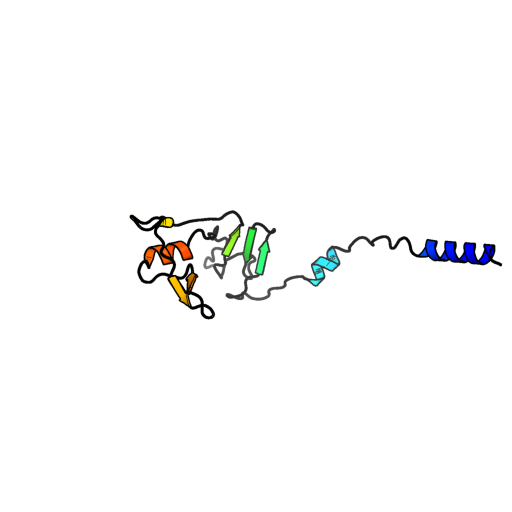00 95.25 78 SER A C 1
ATOM 605 O O . SER A 1 78 ? -0.314 -3.152 15.377 1.00 95.25 78 SER A O 1
ATOM 607 N N . PHE A 1 79 ? -1.465 -1.283 14.880 1.00 94.75 79 PHE A N 1
ATOM 608 C CA . PHE A 1 79 ? -0.995 -0.536 16.038 1.00 94.75 79 PHE A CA 1
ATOM 609 C C . PHE A 1 79 ? -1.669 -1.054 17.319 1.00 94.75 79 PHE A C 1
ATOM 611 O O . PHE A 1 79 ? -2.768 -1.615 17.245 1.00 94.75 79 PHE A O 1
ATOM 618 N N . PRO A 1 80 ? -1.062 -0.856 18.501 1.00 95.50 80 PRO A N 1
ATOM 619 C CA . PRO A 1 80 ? -1.736 -1.119 19.768 1.00 95.50 80 PRO A CA 1
ATOM 620 C C . PRO A 1 80 ? -3.068 -0.366 19.852 1.00 95.50 80 PRO A C 1
ATOM 622 O O . PRO A 1 80 ? -3.178 0.752 19.345 1.00 95.50 80 PRO A O 1
ATOM 625 N N . LEU A 1 81 ? -4.073 -0.987 20.470 1.00 95.81 81 LEU A N 1
ATOM 626 C CA . LEU A 1 81 ? -5.332 -0.314 20.798 1.00 95.81 81 LEU A CA 1
ATOM 627 C C . LEU A 1 81 ? -5.071 0.886 21.728 1.00 95.81 81 LEU A C 1
ATOM 629 O O . LEU A 1 81 ? -4.122 0.831 22.518 1.00 95.81 81 LEU A O 1
ATOM 633 N N . PRO A 1 82 ? -5.911 1.937 21.676 1.00 93.75 82 PRO A N 1
ATOM 634 C CA . PRO A 1 82 ? -5.891 3.000 22.675 1.00 93.75 82 PRO A CA 1
ATOM 635 C C . PRO A 1 82 ? -6.028 2.431 24.094 1.00 93.75 82 PRO A C 1
ATOM 637 O O . PRO A 1 82 ? -6.713 1.426 24.312 1.00 93.75 82 PRO A O 1
ATOM 640 N N . GLU A 1 83 ? -5.362 3.059 25.062 1.00 92.69 83 GLU A N 1
ATOM 641 C CA . GLU A 1 83 ? -5.319 2.560 26.437 1.00 92.69 83 GLU A CA 1
ATOM 642 C C . GLU A 1 83 ? -6.731 2.465 27.039 1.00 92.69 83 GLU A C 1
ATOM 644 O O . GLU A 1 83 ? -7.567 3.350 26.869 1.00 92.69 83 GLU A O 1
ATOM 649 N N . GLY A 1 84 ? -7.022 1.348 27.712 1.00 91.56 84 GLY A N 1
ATOM 650 C CA . GLY A 1 84 ? -8.326 1.104 28.333 1.00 91.56 84 GLY A CA 1
ATOM 651 C C . GLY A 1 84 ? -9.486 0.831 27.365 1.00 91.56 84 GLY A C 1
ATOM 652 O O . GLY A 1 84 ? -10.597 0.608 27.839 1.00 91.56 84 GLY A O 1
ATOM 653 N N . CYS A 1 85 ? -9.254 0.805 26.048 1.00 91.88 85 CYS A N 1
ATOM 654 C CA . CYS A 1 85 ? -10.291 0.536 25.051 1.00 91.88 85 CYS A CA 1
ATOM 655 C C . CYS A 1 85 ? -10.266 -0.918 24.571 1.00 91.88 85 CYS A C 1
ATOM 657 O O . CYS A 1 85 ? -9.203 -1.524 24.406 1.00 91.88 85 CYS A O 1
ATOM 659 N N . LYS A 1 86 ? -11.444 -1.456 24.253 1.00 94.38 86 LYS A N 1
ATOM 660 C CA . LYS A 1 86 ? -11.604 -2.702 23.501 1.00 94.38 86 LYS A CA 1
ATOM 661 C C . LYS A 1 86 ? -12.387 -2.455 22.217 1.00 94.38 86 LYS A C 1
ATOM 663 O O . LYS A 1 86 ? -13.143 -1.493 22.106 1.00 94.38 86 LYS A O 1
ATOM 668 N N . VAL A 1 87 ? -12.220 -3.338 21.235 1.00 93.25 87 VAL A N 1
ATOM 669 C CA . VAL A 1 87 ? -12.945 -3.245 19.955 1.00 93.25 87 VAL A CA 1
ATOM 670 C C . VAL A 1 87 ? -14.454 -3.358 20.175 1.00 93.25 87 VAL A C 1
ATOM 672 O O . VAL A 1 87 ? -15.233 -2.669 19.522 1.00 93.25 87 VAL A O 1
ATOM 675 N N . GLU A 1 88 ? -14.865 -4.181 21.137 1.00 94.31 88 GLU A N 1
ATOM 676 C CA . GLU A 1 88 ? -16.267 -4.417 21.481 1.00 94.31 88 GLU A CA 1
ATOM 677 C C . GLU A 1 88 ? -16.948 -3.186 22.093 1.00 94.31 88 GLU A C 1
ATOM 679 O O . GLU A 1 88 ? -18.175 -3.093 22.063 1.00 94.31 88 GLU A O 1
ATOM 684 N N . ASP A 1 89 ? -16.171 -2.229 22.607 1.00 93.25 89 ASP A N 1
ATOM 685 C CA . ASP A 1 89 ? -16.699 -1.001 23.203 1.00 93.25 89 ASP A CA 1
ATOM 686 C C . ASP A 1 89 ? -17.187 -0.006 22.139 1.00 93.25 89 ASP A C 1
ATOM 688 O O . ASP A 1 89 ? -17.799 1.012 22.476 1.00 93.25 89 ASP A O 1
ATOM 692 N N . PHE A 1 90 ? -16.917 -0.263 20.855 1.00 95.06 90 PHE A N 1
ATOM 693 C CA . PHE A 1 90 ? -17.293 0.633 19.773 1.00 95.06 90 PHE A CA 1
ATOM 694 C C . PHE A 1 90 ? -18.813 0.719 19.600 1.00 95.06 90 PHE A C 1
ATOM 696 O O . PHE A 1 90 ? -19.507 -0.252 19.280 1.00 95.06 90 PHE A O 1
ATOM 703 N N . LYS A 1 91 ? -19.334 1.931 19.762 1.00 95.19 91 LYS A N 1
ATOM 704 C CA . LYS A 1 91 ? -20.742 2.261 19.590 1.00 95.19 91 LYS A CA 1
ATOM 705 C C . LYS A 1 91 ? -20.979 2.702 18.156 1.00 95.19 91 LYS A C 1
ATOM 707 O O . LYS A 1 91 ? -20.506 3.753 17.724 1.00 95.19 91 LYS A O 1
ATOM 712 N N . ARG A 1 92 ? -21.766 1.900 17.445 1.00 94.06 92 ARG A N 1
ATOM 713 C CA . ARG A 1 92 ? -22.258 2.216 16.104 1.00 94.06 92 ARG A CA 1
ATOM 714 C C . ARG A 1 92 ? -23.208 3.411 16.144 1.00 94.06 92 ARG A C 1
ATOM 716 O O . ARG A 1 92 ? -23.956 3.583 17.106 1.00 94.06 92 ARG A O 1
ATOM 723 N N . LEU A 1 93 ? -23.210 4.195 15.073 1.00 93.19 93 LEU A N 1
ATOM 724 C CA . LEU A 1 93 ? -24.124 5.322 14.916 1.00 93.19 93 LEU A CA 1
ATOM 725 C C . LEU A 1 93 ? -25.406 4.852 14.231 1.00 93.19 93 LEU A C 1
ATOM 727 O O . LEU A 1 93 ? -25.352 4.213 13.181 1.00 93.19 93 LEU A O 1
ATOM 731 N N . THR A 1 94 ? -26.556 5.172 14.816 1.00 94.25 94 THR A N 1
ATOM 732 C CA . THR A 1 94 ? -27.856 4.940 14.179 1.00 94.25 94 THR A CA 1
ATOM 733 C C . THR A 1 94 ? -28.189 6.115 13.274 1.00 94.25 94 THR A C 1
ATOM 735 O O . THR A 1 94 ? -28.134 7.266 13.705 1.00 94.25 94 THR A O 1
ATOM 738 N N . MET A 1 95 ? -28.529 5.826 12.023 1.00 92.31 95 MET A N 1
ATOM 739 C CA . MET A 1 95 ? -28.955 6.823 11.048 1.00 92.31 95 MET A CA 1
ATOM 740 C C . MET A 1 95 ? -30.237 6.369 10.359 1.00 92.31 95 MET A C 1
ATOM 742 O O . MET A 1 95 ? -30.423 5.175 10.119 1.00 92.31 95 MET A O 1
ATOM 746 N N . ASP A 1 96 ? -31.093 7.327 10.008 1.00 94.50 96 ASP A N 1
ATOM 747 C CA . ASP A 1 96 ? -32.241 7.056 9.151 1.00 94.50 96 ASP A CA 1
ATOM 748 C C . ASP A 1 96 ? -31.766 6.762 7.720 1.00 94.50 96 ASP A C 1
ATOM 750 O O . ASP A 1 96 ? -31.225 7.625 7.025 1.00 94.50 96 ASP A O 1
ATOM 754 N N . THR A 1 97 ? -31.991 5.527 7.279 1.00 91.75 97 THR A N 1
ATOM 755 C CA . THR A 1 97 ? -31.722 5.058 5.924 1.00 91.75 97 THR A CA 1
ATOM 756 C C . THR A 1 97 ? -33.020 4.568 5.297 1.00 91.75 97 THR A C 1
ATOM 758 O O . THR A 1 97 ? -33.407 3.403 5.427 1.00 91.75 97 THR A O 1
ATOM 761 N N . HIS A 1 98 ? -33.644 5.453 4.517 1.00 92.56 98 HIS A N 1
ATOM 762 C CA . HIS A 1 98 ? -34.910 5.210 3.817 1.00 92.56 98 HIS A CA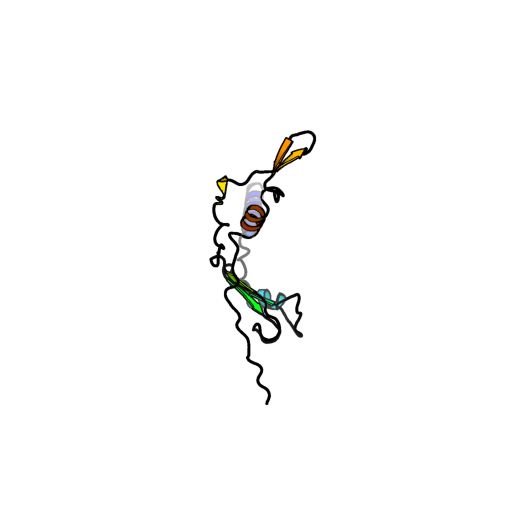 1
ATOM 763 C C . HIS A 1 98 ? -36.094 4.943 4.769 1.00 92.56 98 HIS A C 1
ATOM 765 O O . HIS A 1 98 ? -36.857 3.999 4.558 1.00 92.56 98 HIS A O 1
ATOM 771 N N . GLY A 1 99 ? -36.254 5.763 5.813 1.00 93.81 99 GLY A N 1
ATOM 772 C CA . GLY A 1 99 ? -37.345 5.652 6.787 1.00 93.81 99 GLY A CA 1
ATOM 773 C C . GLY A 1 99 ? -37.147 4.518 7.794 1.00 93.81 99 GLY A C 1
ATOM 774 O O . GLY A 1 99 ? -38.122 3.999 8.338 1.00 93.81 99 GLY A O 1
ATOM 775 N N . ARG A 1 100 ? -35.901 4.077 7.991 1.00 93.25 100 ARG A N 1
ATOM 776 C CA . ARG A 1 100 ? -35.529 3.005 8.918 1.00 93.25 100 ARG A CA 1
ATOM 777 C C . ARG A 1 100 ? -34.253 3.382 9.640 1.00 93.25 100 ARG A C 1
ATOM 779 O O . ARG A 1 100 ? -33.248 3.672 8.999 1.00 93.25 100 ARG A O 1
ATOM 786 N N . ASP A 1 101 ? -34.277 3.242 10.953 1.00 95.38 101 ASP A N 1
ATOM 787 C CA . ASP A 1 101 ? -33.086 3.369 11.778 1.00 95.38 101 ASP A CA 1
ATOM 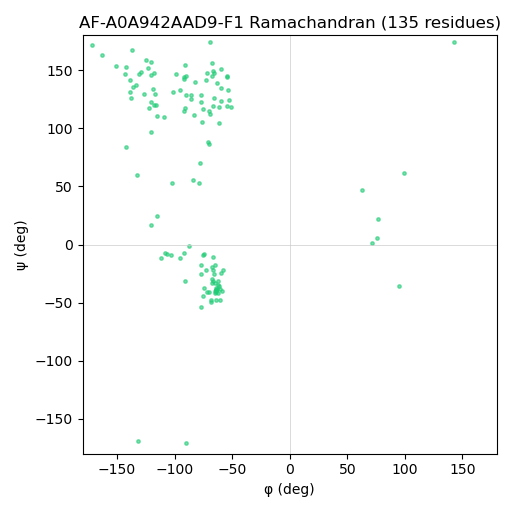788 C C . ASP A 1 101 ? -32.146 2.184 11.529 1.00 95.38 101 ASP A C 1
ATOM 790 O O . ASP A 1 101 ? -32.453 1.033 11.853 1.00 95.38 101 ASP A O 1
ATOM 794 N N . VAL A 1 102 ? -30.993 2.465 10.921 1.00 95.31 102 VAL A N 1
ATOM 795 C CA . VAL A 1 102 ? -29.950 1.483 10.615 1.00 95.31 102 VAL A CA 1
ATOM 796 C C . VAL A 1 102 ? -28.672 1.860 11.352 1.00 95.31 102 VAL A C 1
ATOM 798 O O . VAL A 1 102 ? -28.240 3.010 11.349 1.00 95.31 102 VAL A O 1
ATOM 801 N N . SER A 1 103 ? -28.058 0.867 11.990 1.00 94.69 103 SER A N 1
ATOM 802 C CA . SER A 1 103 ? -26.804 1.027 12.719 1.00 94.69 103 SER A CA 1
ATOM 803 C C . SER A 1 103 ? -25.609 0.873 11.775 1.00 94.69 103 SER A C 1
ATOM 805 O O . SER A 1 103 ? -25.486 -0.151 11.102 1.00 94.69 103 SER A O 1
ATOM 807 N N . TYR A 1 104 ? -24.726 1.871 11.739 1.00 93.12 104 TYR A N 1
ATOM 808 C CA . TYR A 1 104 ? -23.530 1.886 10.901 1.00 93.12 104 TYR A CA 1
ATOM 809 C C . TYR A 1 104 ? -22.239 1.946 11.714 1.00 93.12 104 TYR A C 1
ATOM 811 O O . TYR A 1 104 ? -22.141 2.616 12.744 1.00 93.12 104 TYR A O 1
ATOM 819 N N . GLU A 1 105 ? -21.200 1.311 11.176 1.00 91.75 105 GLU A N 1
ATOM 820 C CA . GLU A 1 105 ? -19.820 1.397 11.662 1.00 91.75 105 GLU A CA 1
ATOM 821 C C . GLU A 1 105 ? -19.118 2.642 11.097 1.00 91.75 105 GLU A C 1
ATOM 823 O O . GLU A 1 105 ? -18.096 2.565 10.420 1.00 91.75 105 GLU A O 1
ATOM 828 N N . LEU A 1 106 ? -19.724 3.809 11.327 1.00 94.06 106 LEU A N 1
ATOM 829 C CA . LEU A 1 106 ? -19.166 5.108 10.951 1.00 94.06 106 LEU A CA 1
ATOM 830 C C . LEU A 1 106 ? -18.324 5.688 12.091 1.00 94.06 106 LEU A C 1
ATOM 832 O O . LEU A 1 106 ? -18.615 5.390 13.249 1.00 94.06 106 LEU A O 1
ATOM 836 N N . PRO A 1 107 ? -17.336 6.557 11.798 1.00 94.75 107 PRO A N 1
ATOM 837 C CA . PRO A 1 107 ? -16.556 7.227 12.833 1.00 94.75 107 PRO A CA 1
ATOM 838 C C . PRO A 1 107 ? -17.466 7.896 13.867 1.00 94.75 107 PRO A C 1
ATOM 840 O O . PRO A 1 107 ? -18.254 8.777 13.523 1.00 94.75 107 PRO A O 1
ATOM 843 N N . ASN A 1 108 ? -17.362 7.466 15.123 1.00 94.94 108 ASN A N 1
ATOM 844 C CA . ASN A 1 108 ? -18.181 7.965 16.214 1.00 94.94 108 ASN A CA 1
ATOM 845 C C . ASN A 1 108 ? -17.478 9.158 16.892 1.00 94.94 108 ASN A C 1
ATOM 847 O O . ASN A 1 108 ? -16.408 8.966 17.480 1.00 94.94 108 ASN A O 1
ATOM 851 N N . PRO A 1 109 ? -18.065 10.373 16.865 1.00 94.44 109 PRO A N 1
ATOM 852 C CA . PRO A 1 109 ? -17.494 11.550 17.523 1.00 94.44 109 PRO A CA 1
ATOM 853 C C . PRO A 1 109 ? -17.312 11.405 19.040 1.00 94.44 109 PRO A C 1
ATOM 855 O O . PRO A 1 109 ? -16.454 12.076 19.604 1.00 94.44 109 PRO A O 1
ATOM 858 N N . GLU A 1 110 ? -18.084 10.536 19.701 1.00 94.69 110 GLU A N 1
ATOM 859 C CA . GLU A 1 110 ? -17.937 10.234 21.134 1.00 94.69 110 GLU A CA 1
ATOM 860 C C . GLU A 1 110 ? -16.757 9.295 21.427 1.00 94.69 110 GLU A C 1
ATOM 862 O O . GLU A 1 110 ? -16.309 9.196 22.567 1.00 94.69 110 GLU A O 1
ATOM 867 N N . GLN A 1 111 ? -16.254 8.588 20.410 1.00 94.81 111 GLN A N 1
ATOM 868 C CA . GLN A 1 111 ? -15.148 7.634 20.519 1.00 94.81 111 GLN A CA 1
ATOM 869 C C . GLN A 1 111 ? -14.110 7.875 19.410 1.00 94.81 111 GLN A C 1
ATOM 871 O O . GLN A 1 111 ? -13.862 6.981 18.593 1.00 94.81 111 GLN A O 1
ATOM 876 N N . PRO A 1 112 ? -13.497 9.072 19.335 1.00 95.00 112 PRO A N 1
ATOM 877 C CA . PRO A 1 112 ? -12.659 9.460 18.202 1.00 95.00 112 PRO A CA 1
ATOM 878 C C . PRO A 1 112 ? -11.402 8.591 18.068 1.00 95.00 112 PRO A C 1
ATOM 880 O O . PRO A 1 112 ? -11.046 8.205 16.956 1.00 95.00 112 PRO A O 1
ATOM 883 N N . GLU A 1 113 ? -10.761 8.226 19.181 1.00 95.19 113 GLU A N 1
ATOM 884 C CA . GLU A 1 113 ? -9.544 7.403 19.171 1.00 95.19 113 GLU A CA 1
ATOM 885 C C . GLU A 1 113 ? -9.821 5.967 18.721 1.00 95.19 113 GLU A C 1
ATOM 887 O O . GLU A 1 113 ? -9.150 5.459 17.823 1.00 95.19 113 GLU A O 1
ATOM 892 N N . LEU A 1 114 ? -10.853 5.330 19.285 1.00 95.56 114 LEU A N 1
ATOM 893 C CA . LEU A 1 114 ? -11.257 3.978 18.894 1.00 95.56 114 LEU A CA 1
ATOM 894 C C . LEU A 1 114 ? -11.746 3.943 17.439 1.00 95.56 114 LEU A C 1
ATOM 896 O O . LEU A 1 114 ? -11.393 3.032 16.695 1.00 95.56 114 LEU A O 1
ATOM 900 N N . SER A 1 115 ? -12.487 4.969 17.005 1.00 96.12 115 SER A N 1
ATOM 901 C CA . SER A 1 115 ? -12.926 5.114 15.611 1.00 96.12 115 SER A CA 1
ATOM 902 C C . SER A 1 115 ? -11.745 5.213 14.647 1.00 96.12 115 SER A C 1
ATOM 904 O O . SER A 1 115 ? -11.710 4.516 13.634 1.00 96.12 115 SER A O 1
ATOM 906 N N . ALA A 1 116 ? -10.761 6.061 14.962 1.00 95.31 116 ALA A N 1
ATOM 907 C CA . ALA A 1 116 ? -9.560 6.214 14.149 1.00 95.31 116 ALA A CA 1
ATOM 908 C C . ALA A 1 116 ? -8.732 4.921 14.121 1.00 95.31 116 ALA A C 1
ATOM 910 O O . ALA A 1 116 ? -8.221 4.538 13.067 1.00 95.31 116 ALA A O 1
ATOM 911 N N . TRP A 1 117 ? -8.638 4.220 15.255 1.00 96.44 117 TRP A N 1
ATOM 912 C CA . TRP A 1 117 ? -7.933 2.946 15.337 1.00 96.44 117 TRP A CA 1
ATOM 913 C C . TRP A 1 117 ? -8.592 1.869 14.471 1.00 96.44 117 TRP A C 1
ATOM 915 O O . TRP A 1 117 ? -7.889 1.226 13.694 1.00 96.44 117 TRP A O 1
ATOM 925 N N . LEU A 1 118 ? -9.918 1.709 14.549 1.00 95.50 118 LEU A N 1
ATOM 926 C CA . LEU A 1 118 ? -10.671 0.732 13.749 1.00 95.50 118 LEU A CA 1
ATOM 927 C C . LEU A 1 118 ? -10.604 1.035 12.250 1.00 95.50 118 LEU A C 1
ATOM 929 O O . LEU A 1 118 ? -10.478 0.123 11.441 1.00 95.50 118 LEU A O 1
ATOM 933 N N . ALA A 1 119 ? -10.631 2.314 11.869 1.00 94.44 119 ALA A N 1
ATOM 934 C CA . ALA A 1 119 ? -10.467 2.713 10.473 1.00 94.44 119 ALA A CA 1
ATOM 935 C C . ALA A 1 119 ? -9.051 2.425 9.938 1.00 94.44 119 ALA A C 1
ATOM 937 O O . ALA A 1 119 ? -8.871 2.196 8.742 1.00 94.44 119 ALA A O 1
ATOM 938 N N . GLY A 1 120 ? -8.043 2.464 10.812 1.00 93.88 120 GLY A N 1
ATOM 939 C CA . GLY A 1 120 ? -6.641 2.276 10.454 1.00 93.88 120 GLY A CA 1
ATOM 940 C C . GLY A 1 120 ? -6.105 0.853 10.617 1.00 93.88 120 GLY A C 1
ATOM 941 O O . GLY A 1 120 ? -4.989 0.602 10.171 1.00 93.88 120 GLY A O 1
ATOM 942 N N . ASN A 1 121 ? -6.819 -0.074 11.266 1.00 95.12 121 ASN A N 1
ATOM 943 C CA . ASN A 1 121 ? -6.273 -1.380 11.654 1.00 95.12 121 ASN A CA 1
ATOM 944 C C . ASN A 1 121 ? -7.297 -2.527 11.520 1.00 95.12 121 ASN A C 1
ATOM 946 O O . ASN A 1 121 ? -8.472 -2.325 11.813 1.00 95.12 121 ASN A O 1
ATOM 950 N N . PRO A 1 122 ? -6.860 -3.756 11.172 1.00 94.50 122 PRO A N 1
ATOM 951 C CA . PRO A 1 122 ? -5.539 -4.091 10.637 1.00 94.50 122 PRO A CA 1
ATOM 952 C C . PRO A 1 122 ? -5.349 -3.503 9.231 1.00 94.50 122 PRO A C 1
ATOM 954 O O . PRO A 1 122 ? -6.279 -3.457 8.429 1.00 94.50 122 PRO A O 1
ATOM 957 N N . HIS A 1 123 ? -4.129 -3.088 8.905 1.00 94.00 123 HIS A N 1
ATOM 958 C CA . HIS A 1 123 ? -3.778 -2.582 7.577 1.00 94.00 123 HIS A CA 1
ATOM 959 C C . HIS A 1 123 ? -2.608 -3.361 6.983 1.00 94.00 123 HIS A C 1
ATOM 961 O O . HIS A 1 123 ? -1.823 -3.995 7.689 1.00 94.00 123 HIS A O 1
ATOM 967 N N . ARG A 1 124 ? -2.471 -3.305 5.655 1.00 91.94 124 ARG A N 1
ATOM 968 C CA . ARG A 1 124 ? -1.265 -3.807 4.995 1.00 91.94 124 ARG A CA 1
ATOM 969 C C . ARG A 1 124 ? -0.136 -2.798 5.163 1.00 91.94 124 ARG A C 1
ATOM 971 O O . ARG A 1 124 ? -0.290 -1.623 4.838 1.00 91.94 124 ARG A O 1
ATOM 978 N N . PHE A 1 125 ? 1.001 -3.278 5.631 1.00 91.75 125 PHE A N 1
ATOM 979 C CA . PHE A 1 125 ? 2.212 -2.512 5.854 1.00 91.75 125 PHE A CA 1
ATOM 980 C C . PHE A 1 125 ? 3.121 -2.551 4.619 1.00 91.75 125 PHE A C 1
ATOM 982 O O . PHE A 1 125 ? 3.230 -3.582 3.945 1.00 91.75 125 PHE A O 1
ATOM 989 N N . ASN A 1 126 ? 3.783 -1.427 4.332 1.00 94.38 126 ASN A N 1
ATOM 990 C CA . ASN A 1 126 ? 4.762 -1.316 3.251 1.00 94.38 126 ASN A CA 1
ATOM 991 C C . ASN A 1 126 ? 6.075 -2.003 3.665 1.00 94.38 126 ASN A C 1
ATOM 993 O O . ASN A 1 126 ? 6.731 -1.577 4.611 1.00 94.38 126 ASN A O 1
ATOM 997 N N . LEU A 1 127 ? 6.465 -3.060 2.949 1.00 94.06 127 LEU A N 1
ATOM 998 C CA . LEU A 1 127 ? 7.556 -3.969 3.322 1.00 94.06 127 LEU A CA 1
ATOM 999 C C . LEU A 1 127 ? 8.950 -3.336 3.315 1.00 94.06 127 LEU A C 1
ATOM 1001 O O . LEU A 1 127 ? 9.862 -3.856 3.954 1.00 94.06 127 LEU A O 1
ATOM 1005 N N . GLY A 1 128 ? 9.133 -2.240 2.586 1.00 92.75 128 GLY A N 1
ATOM 1006 C CA . GLY A 1 128 ? 10.406 -1.537 2.536 1.00 92.75 128 GLY A CA 1
ATOM 1007 C C . GLY A 1 128 ? 10.720 -0.975 1.161 1.00 92.75 128 GLY A C 1
ATOM 1008 O O . GLY A 1 128 ? 10.000 -1.199 0.183 1.00 92.75 128 GLY A O 1
ATOM 1009 N N . ARG A 1 129 ? 11.826 -0.229 1.112 1.00 93.44 129 ARG A N 1
ATOM 1010 C CA . ARG A 1 129 ? 12.253 0.511 -0.070 1.00 93.44 129 ARG A CA 1
ATOM 1011 C C . ARG A 1 129 ? 13.588 0.008 -0.593 1.00 93.44 129 ARG A C 1
ATOM 1013 O O . ARG A 1 129 ? 14.558 -0.057 0.155 1.00 93.44 129 ARG A O 1
ATOM 1020 N N . ILE A 1 130 ? 13.643 -0.270 -1.892 1.00 95.00 130 ILE A N 1
ATOM 1021 C CA . ILE A 1 130 ? 14.880 -0.628 -2.595 1.00 95.00 130 ILE A CA 1
ATOM 1022 C C . ILE A 1 130 ? 15.098 0.394 -3.705 1.00 95.00 130 ILE A C 1
ATOM 1024 O O . ILE A 1 130 ? 14.234 0.578 -4.559 1.00 95.00 130 ILE A O 1
ATOM 1028 N N . GLY A 1 131 ? 16.244 1.068 -3.695 1.00 95.38 131 GLY A N 1
ATOM 1029 C CA . GLY A 1 131 ? 16.584 2.114 -4.655 1.0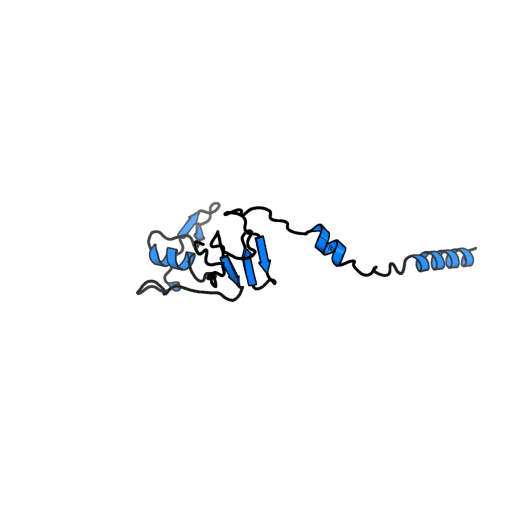0 95.38 131 GLY A CA 1
ATOM 1030 C C . GLY A 1 131 ? 18.075 2.409 -4.656 1.00 95.38 131 GLY A C 1
ATOM 1031 O O . GLY A 1 131 ? 18.792 2.038 -3.724 1.00 95.38 131 GLY A O 1
ATOM 1032 N N . PHE A 1 132 ? 18.547 3.081 -5.702 1.00 95.38 132 PHE A N 1
ATOM 1033 C CA . PHE A 1 132 ? 19.941 3.497 -5.759 1.00 95.38 132 PHE A CA 1
ATOM 1034 C C . PHE A 1 132 ? 20.217 4.654 -4.799 1.00 95.38 132 PHE A C 1
ATOM 1036 O O . PHE A 1 132 ? 19.424 5.588 -4.664 1.00 95.38 132 PHE A O 1
ATOM 1043 N N . LYS A 1 133 ? 21.394 4.622 -4.171 1.00 93.62 133 LYS A N 1
ATOM 1044 C CA . LYS A 1 133 ? 21.942 5.776 -3.464 1.00 93.62 133 LYS A CA 1
ATOM 1045 C C . LYS A 1 133 ? 22.646 6.669 -4.481 1.00 93.62 133 LYS A C 1
ATOM 1047 O O . LYS A 1 133 ? 23.684 6.294 -5.014 1.00 93.62 133 LYS A O 1
ATOM 1052 N N . LEU A 1 134 ? 22.089 7.849 -4.734 1.00 91.50 134 LEU A N 1
ATOM 1053 C CA . LEU A 1 134 ? 22.715 8.837 -5.608 1.00 91.50 134 LEU A CA 1
ATOM 1054 C C . LEU A 1 134 ? 23.860 9.518 -4.852 1.00 91.50 134 LEU A C 1
ATOM 1056 O O . LEU A 1 134 ? 23.632 10.319 -3.945 1.00 91.50 134 LEU A O 1
ATOM 1060 N N . THR A 1 135 ? 25.095 9.171 -5.193 1.00 92.81 135 THR A N 1
ATOM 1061 C CA . THR A 1 135 ? 26.291 9.872 -4.721 1.00 92.81 135 THR A CA 1
ATOM 1062 C C . THR A 1 135 ? 26.654 10.962 -5.719 1.00 92.81 135 THR A C 1
ATOM 1064 O O . THR A 1 135 ? 26.475 10.786 -6.925 1.00 92.81 135 THR A O 1
ATOM 1067 N N . LYS A 1 136 ? 27.157 12.100 -5.232 1.00 80.12 136 LYS A N 1
ATOM 1068 C CA . LYS A 1 136 ? 27.795 13.065 -6.131 1.00 80.12 136 LYS A CA 1
ATOM 1069 C C . LYS A 1 136 ? 29.037 12.395 -6.740 1.00 80.12 136 LYS A C 1
ATOM 1071 O O . LYS A 1 136 ? 29.694 11.653 -6.004 1.00 80.12 136 LYS A O 1
ATOM 1076 N N . PRO A 1 137 ? 29.316 12.590 -8.037 1.00 65.62 137 PRO A N 1
ATOM 1077 C CA . PRO A 1 137 ? 30.645 12.313 -8.561 1.00 65.62 137 PRO A CA 1
ATOM 1078 C C . PRO A 1 137 ? 31.691 13.187 -7.857 1.00 65.62 137 PRO A C 1
ATOM 1080 O O . PRO A 1 137 ? 31.324 14.293 -7.385 1.00 65.62 137 PRO A O 1
#

Sequence (137 aa):
MKKLISVLISVLFASVGISGQAKIDRKAVVDRHRIVTTKTNPRSPAQVGNGEFAFSVDITGLQTFVPFNTMSQWSWHSFPLPEGCKVEDFKRLTMDTHGRDVSYELPNPEQPELSAWLAGNPHRFNLGRIGFKLTKP

Mean predicted aligned error: 10.36 Å

Secondary structure (DSSP, 8-state):
-HHHHHHHHHHHHHTT-----PPP-HHHHHHTT-----S--TT--EEEE-SSEEEEE-TTSSSSSS---EEESS-EE-PPPPTT--GGG--PEEEESSSSEEEE-PPPTTSHHHHHHHHH-SEEPP-----------